Protein AF-A0A3A9A2B3-F1 (afdb_monomer_lite)

Structure (mmCIF, N/CA/C/O backbone):
data_AF-A0A3A9A2B3-F1
#
_entry.id   AF-A0A3A9A2B3-F1
#
loop_
_atom_site.group_PDB
_atom_site.id
_atom_site.type_symbol
_atom_site.label_atom_id
_atom_site.label_alt_id
_atom_site.label_comp_id
_atom_site.label_asym_id
_atom_site.label_entity_id
_atom_site.label_seq_id
_atom_site.pdbx_PDB_ins_code
_atom_site.Cartn_x
_atom_site.Cartn_y
_atom_site.Cartn_z
_atom_site.occupancy
_atom_site.B_iso_or_equiv
_atom_site.auth_seq_id
_atom_site.auth_comp_id
_atom_site.auth_asym_id
_atom_site.auth_atom_id
_atom_site.pdbx_PDB_model_num
ATOM 1 N N . MET A 1 1 ? -5.916 -9.742 -48.948 1.00 35.19 1 MET A N 1
ATOM 2 C CA . MET A 1 1 ? -6.135 -8.763 -47.862 1.00 35.19 1 MET A CA 1
ATOM 3 C C . MET A 1 1 ? -6.469 -9.550 -46.611 1.00 35.19 1 MET A C 1
ATOM 5 O O . MET A 1 1 ? -7.507 -10.191 -46.598 1.00 35.19 1 MET A O 1
ATOM 9 N N . SER A 1 2 ? -5.562 -9.599 -45.634 1.00 31.31 2 SER A N 1
ATOM 10 C CA . SER A 1 2 ? -5.767 -10.325 -44.376 1.00 31.31 2 SER A CA 1
ATOM 11 C C . SER A 1 2 ? -5.809 -9.305 -43.246 1.00 31.31 2 SER A C 1
ATOM 13 O O . SER A 1 2 ? -4.806 -8.653 -42.964 1.00 31.31 2 SER A O 1
ATOM 15 N N . THR A 1 3 ? -6.981 -9.127 -42.651 1.00 35.56 3 THR A N 1
ATOM 16 C CA . THR A 1 3 ? -7.193 -8.368 -41.419 1.00 35.56 3 THR A CA 1
ATOM 17 C C . THR A 1 3 ? -6.684 -9.202 -40.247 1.00 35.56 3 THR A C 1
ATOM 19 O O . THR A 1 3 ? -7.186 -10.290 -39.981 1.00 35.56 3 THR A O 1
ATOM 22 N N . VAL A 1 4 ? -5.647 -8.712 -39.569 1.00 37.78 4 VAL A N 1
ATOM 23 C CA . VAL A 1 4 ? -5.170 -9.270 -38.299 1.00 37.78 4 VAL A CA 1
ATOM 24 C C . VAL A 1 4 ? -5.945 -8.577 -37.182 1.00 37.78 4 VAL A C 1
ATOM 26 O O . VAL A 1 4 ? -5.751 -7.385 -36.949 1.00 37.78 4 VAL A O 1
ATOM 29 N N . ASN A 1 5 ? -6.819 -9.321 -36.503 1.00 33.56 5 ASN A N 1
ATOM 30 C CA . ASN A 1 5 ? -7.402 -8.902 -35.231 1.00 33.56 5 ASN A CA 1
ATOM 31 C C . ASN A 1 5 ? -6.293 -8.904 -34.167 1.00 33.56 5 ASN A C 1
ATOM 33 O O . ASN A 1 5 ? -5.680 -9.939 -33.904 1.00 33.56 5 ASN A O 1
ATOM 37 N N . LYS A 1 6 ? -6.012 -7.733 -33.588 1.00 37.72 6 LYS A N 1
ATOM 38 C CA . LYS A 1 6 ? -5.202 -7.574 -32.376 1.00 37.72 6 LYS A CA 1
ATOM 39 C C . LYS A 1 6 ? -6.149 -7.533 -31.183 1.00 37.72 6 LYS A C 1
ATOM 41 O O . LYS A 1 6 ? -6.659 -6.465 -30.875 1.00 37.72 6 LYS A O 1
ATOM 46 N N . ASP A 1 7 ? -6.286 -8.658 -30.497 1.00 36.53 7 ASP A N 1
ATOM 47 C CA . ASP A 1 7 ? -6.798 -8.700 -29.130 1.00 36.53 7 ASP A CA 1
ATOM 48 C C . ASP A 1 7 ? -5.710 -9.315 -28.244 1.00 36.53 7 ASP A C 1
ATOM 50 O O . ASP A 1 7 ? -5.605 -10.530 -28.097 1.00 36.53 7 ASP A O 1
ATOM 54 N N . SER A 1 8 ? -4.840 -8.468 -27.689 1.00 35.78 8 SER A N 1
ATOM 55 C CA . SER A 1 8 ? -4.045 -8.828 -26.514 1.00 35.78 8 SER A CA 1
ATOM 56 C C . SER A 1 8 ? -4.783 -8.279 -25.302 1.00 35.78 8 SER A C 1
ATOM 58 O O . SER A 1 8 ? -4.564 -7.138 -24.886 1.00 35.78 8 SER A O 1
ATOM 60 N N . ASP A 1 9 ? -5.714 -9.088 -24.812 1.00 39.38 9 ASP A N 1
ATOM 61 C CA . ASP A 1 9 ? -6.507 -8.851 -23.615 1.00 39.38 9 ASP A CA 1
ATOM 62 C C . ASP A 1 9 ? -5.575 -8.794 -22.393 1.00 39.38 9 ASP A C 1
ATOM 64 O O . ASP A 1 9 ? -5.222 -9.802 -21.781 1.00 39.38 9 ASP A O 1
ATOM 68 N N . GLY A 1 10 ? -5.109 -7.584 -22.078 1.00 37.94 10 GLY A N 1
ATOM 69 C CA . GLY A 1 10 ? -4.383 -7.239 -20.858 1.00 37.94 10 GLY A CA 1
ATOM 70 C C . GLY A 1 10 ? -5.320 -7.208 -19.655 1.00 37.94 10 GLY A C 1
ATOM 71 O O . GLY A 1 10 ? -5.371 -6.217 -18.926 1.00 37.94 10 GLY A O 1
ATOM 72 N N . ALA A 1 11 ? -6.096 -8.273 -19.464 1.00 32.41 11 ALA A N 1
ATOM 73 C CA . ALA A 1 11 ? -6.972 -8.422 -18.322 1.00 32.41 11 ALA A CA 1
ATOM 74 C C . ALA A 1 11 ? -6.119 -8.680 -17.071 1.00 32.41 11 ALA A C 1
ATOM 76 O O . ALA A 1 11 ? -5.844 -9.824 -16.705 1.00 32.41 11 ALA A O 1
ATOM 77 N N . LEU A 1 12 ? -5.705 -7.600 -16.394 1.00 39.66 12 LEU A N 1
ATOM 78 C CA . LEU A 1 12 ? -5.288 -7.676 -14.996 1.00 39.66 12 LEU A CA 1
ATOM 79 C C . LEU A 1 12 ? -6.432 -8.334 -14.216 1.00 39.66 12 LEU A C 1
ATOM 81 O O . LEU A 1 12 ? -7.514 -7.759 -14.055 1.00 39.66 12 LEU A O 1
ATOM 85 N N . LYS A 1 13 ? -6.205 -9.565 -13.753 1.00 35.94 13 LYS A N 1
ATOM 86 C CA . LYS A 1 13 ? -7.133 -10.232 -12.845 1.00 35.94 13 LYS A CA 1
ATOM 87 C C . LYS A 1 13 ? -7.146 -9.476 -11.516 1.00 35.94 13 LYS A C 1
ATOM 89 O O . LYS A 1 13 ? -6.113 -9.077 -10.989 1.00 35.94 13 LYS A O 1
ATOM 94 N N . ARG A 1 14 ? -8.373 -9.224 -11.064 1.00 36.03 14 ARG A N 1
ATOM 95 C CA . ARG A 1 14 ? -8.770 -8.351 -9.953 1.00 36.03 14 ARG A CA 1
ATOM 96 C C . ARG A 1 14 ? -8.230 -8.857 -8.602 1.00 36.03 14 ARG A C 1
ATOM 98 O O . ARG A 1 14 ? -8.008 -10.061 -8.479 1.00 36.03 14 ARG A O 1
ATOM 105 N N . PRO A 1 15 ? -8.102 -7.983 -7.585 1.00 37.72 15 PRO A N 1
ATOM 106 C CA . PRO A 1 15 ? -7.754 -8.390 -6.225 1.00 37.72 15 PRO A CA 1
ATOM 107 C C . PRO A 1 15 ? -8.817 -9.352 -5.683 1.00 37.72 15 PRO A C 1
ATOM 109 O O . PRO A 1 15 ? -10.015 -9.112 -5.865 1.00 37.72 15 PRO A O 1
ATOM 112 N N . VAL A 1 16 ? -8.399 -10.436 -5.029 1.00 33.19 16 VAL A N 1
ATOM 113 C CA . VAL A 1 16 ? -9.319 -11.404 -4.421 1.00 33.19 16 VAL A CA 1
ATOM 114 C C . VAL A 1 16 ? -9.561 -11.026 -2.956 1.00 33.19 16 VAL A C 1
ATOM 116 O O . VAL A 1 16 ? -8.652 -11.049 -2.141 1.00 33.19 16 VAL A O 1
ATOM 119 N N . VAL A 1 17 ? -10.811 -10.622 -2.704 1.00 34.72 17 VAL A N 1
ATOM 120 C CA . VAL A 1 17 ? -11.637 -10.621 -1.476 1.00 34.72 17 VAL A CA 1
ATOM 121 C C . VAL A 1 17 ? -10.919 -10.708 -0.116 1.00 34.72 17 VAL A C 1
ATOM 123 O O . VAL A 1 17 ? -10.443 -11.770 0.266 1.00 34.72 17 VAL A O 1
ATOM 126 N N . GLY A 1 18 ? -11.014 -9.630 0.682 1.00 32.00 18 GLY A N 1
ATOM 127 C CA . GLY A 1 18 ? -10.802 -9.700 2.137 1.00 32.00 18 GLY A CA 1
ATOM 128 C C . GLY A 1 18 ? -10.584 -8.378 2.883 1.00 32.00 18 GLY A C 1
ATOM 129 O O . GLY A 1 18 ? -10.999 -8.276 4.033 1.00 32.00 18 GLY A O 1
ATOM 130 N N . SER A 1 19 ? -10.009 -7.352 2.247 1.00 37.28 19 SER A N 1
ATOM 131 C CA . SER A 1 19 ? -9.620 -6.108 2.941 1.00 37.28 19 SER A CA 1
ATOM 132 C C . SER A 1 19 ? -10.208 -4.855 2.276 1.00 37.28 19 SER A C 1
ATOM 134 O O . SER A 1 19 ? -10.341 -4.830 1.050 1.00 37.28 19 SER A O 1
ATOM 136 N N . PRO A 1 20 ? -10.554 -3.796 3.041 1.00 34.50 20 PRO A N 1
ATOM 137 C CA . PRO A 1 20 ? -11.254 -2.594 2.563 1.00 34.50 20 PRO A CA 1
ATOM 138 C C . PRO A 1 20 ? -10.356 -1.641 1.745 1.00 34.50 20 PRO A C 1
ATOM 140 O O . PRO A 1 20 ? -10.461 -0.420 1.840 1.00 34.50 20 PRO A O 1
ATOM 143 N N . LEU A 1 21 ? -9.448 -2.179 0.930 1.00 41.72 21 LEU A N 1
ATOM 144 C CA . LEU A 1 21 ? -8.557 -1.395 0.084 1.00 41.72 21 LEU A CA 1
ATOM 145 C C . LEU A 1 21 ? -9.213 -1.156 -1.279 1.00 41.72 21 LEU A C 1
ATOM 147 O O . LEU A 1 21 ? -9.333 -2.055 -2.112 1.00 41.72 21 LEU A O 1
ATOM 151 N N . THR A 1 22 ? -9.597 0.095 -1.535 1.00 45.47 22 THR A N 1
ATOM 152 C CA . THR A 1 22 ? -9.983 0.546 -2.879 1.00 45.47 22 THR A CA 1
ATOM 153 C C . THR A 1 22 ? -8.709 0.732 -3.709 1.00 45.47 22 THR A C 1
ATOM 155 O O . THR A 1 22 ? -8.138 1.820 -3.774 1.00 45.47 22 THR A O 1
ATOM 158 N N . SER A 1 23 ? -8.209 -0.356 -4.301 1.00 46.25 23 SER A N 1
ATOM 159 C CA . SER A 1 23 ? -7.036 -0.330 -5.185 1.00 46.25 23 SER A CA 1
ATOM 160 C C . SER A 1 23 ? -7.281 0.627 -6.355 1.00 46.25 23 SER A C 1
ATOM 162 O O . SER A 1 23 ? -8.178 0.404 -7.169 1.00 46.25 23 SER A O 1
ATOM 164 N N . THR A 1 24 ? -6.501 1.710 -6.443 1.00 45.06 24 THR A N 1
ATOM 165 C CA . THR A 1 24 ? -6.603 2.664 -7.553 1.00 45.06 24 THR A CA 1
ATOM 166 C C . THR A 1 24 ? -5.302 2.640 -8.359 1.00 45.06 24 THR A C 1
ATOM 168 O O . THR A 1 24 ? -4.325 3.297 -8.022 1.00 45.06 24 THR A O 1
ATOM 171 N N . LYS A 1 25 ? -5.326 1.862 -9.449 1.00 40.25 25 LYS A N 1
ATOM 172 C CA . LYS A 1 25 ? -4.338 1.791 -10.543 1.00 40.25 25 LYS A CA 1
ATOM 173 C C . LYS A 1 25 ? -2.935 1.282 -10.160 1.00 40.25 25 LYS A C 1
ATOM 175 O O . LYS A 1 25 ? -2.047 2.049 -9.800 1.00 40.25 25 LYS A O 1
ATOM 180 N N . VAL A 1 26 ? -2.709 -0.013 -10.383 1.00 50.66 26 VAL A N 1
ATOM 181 C CA . VAL A 1 26 ? -1.363 -0.602 -10.469 1.00 50.66 26 VAL A CA 1
ATOM 182 C C . VAL A 1 26 ? -0.843 -0.428 -11.899 1.00 50.66 26 VAL A C 1
ATOM 184 O O . VAL A 1 26 ? -1.504 -0.843 -12.850 1.00 50.66 26 VAL A O 1
ATOM 187 N N . VAL A 1 27 ? 0.326 0.194 -12.070 1.00 55.69 27 VAL A N 1
ATOM 188 C CA . VAL A 1 27 ? 1.035 0.255 -13.365 1.00 55.69 27 VAL A CA 1
ATOM 189 C C . VAL A 1 27 ? 2.415 -0.341 -13.172 1.00 55.69 27 VAL A C 1
ATOM 191 O O . VAL A 1 27 ? 3.309 0.375 -12.735 1.00 55.69 27 VAL A O 1
ATOM 194 N N . ASN A 1 28 ? 2.546 -1.640 -13.451 1.00 66.81 28 ASN A N 1
ATOM 195 C CA . ASN A 1 28 ? 3.747 -2.490 -13.472 1.00 66.81 28 ASN A CA 1
ATOM 196 C C . ASN A 1 28 ? 4.810 -2.345 -12.366 1.00 66.81 28 ASN A C 1
ATOM 198 O O . ASN A 1 28 ? 5.703 -3.153 -12.366 1.00 66.81 28 ASN A O 1
ATOM 202 N N . ALA A 1 29 ? 4.788 -1.386 -11.447 1.00 82.81 29 ALA A N 1
ATOM 203 C CA . ALA A 1 29 ? 5.793 -1.172 -10.395 1.00 82.81 29 ALA A CA 1
ATOM 204 C C . ALA A 1 29 ? 5.365 -0.072 -9.406 1.00 82.81 29 ALA A C 1
ATOM 206 O O . ALA A 1 29 ? 6.163 0.397 -8.600 1.00 82.81 29 ALA A O 1
ATOM 207 N N . ARG A 1 30 ? 4.141 0.447 -9.544 1.00 89.38 30 ARG A N 1
ATOM 208 C CA . ARG A 1 30 ? 3.639 1.616 -8.821 1.00 89.38 30 ARG A CA 1
ATOM 209 C C . ARG A 1 30 ? 2.218 1.354 -8.373 1.00 89.38 30 ARG A C 1
ATOM 211 O O . ARG A 1 30 ? 1.439 0.806 -9.157 1.00 89.38 30 ARG A O 1
ATOM 218 N N . ALA A 1 31 ? 1.886 1.783 -7.164 1.00 90.12 31 ALA A N 1
ATOM 219 C CA . ALA A 1 31 ? 0.531 1.713 -6.634 1.00 90.12 31 ALA A CA 1
ATOM 220 C C . ALA A 1 31 ? 0.225 2.950 -5.787 1.00 90.12 31 ALA A C 1
ATOM 222 O O . ALA A 1 31 ? 1.091 3.453 -5.076 1.00 90.12 31 ALA A O 1
ATOM 223 N N . VAL A 1 32 ? -1.017 3.426 -5.856 1.00 92.12 32 VAL A N 1
ATOM 224 C CA . VAL A 1 32 ? -1.550 4.431 -4.931 1.00 92.12 32 VAL A CA 1
ATOM 225 C C . VAL A 1 32 ? -2.529 3.730 -4.003 1.00 92.12 32 VAL A C 1
ATOM 227 O O . VAL A 1 32 ? -3.454 3.055 -4.461 1.00 92.12 32 VAL A O 1
ATOM 230 N N . LEU A 1 33 ? -2.324 3.895 -2.702 1.00 92.56 33 LEU A N 1
ATOM 231 C CA . LEU A 1 33 ? -3.128 3.283 -1.656 1.00 92.56 33 LEU A CA 1
ATOM 232 C C . LEU A 1 33 ? -3.840 4.378 -0.873 1.00 92.56 33 LEU A C 1
ATOM 234 O O . LEU A 1 33 ? -3.232 5.364 -0.462 1.00 92.56 33 LEU A O 1
ATOM 238 N N . LYS A 1 34 ? -5.147 4.200 -0.691 1.00 94.19 34 LYS A N 1
ATOM 239 C CA . LYS A 1 34 ? -5.981 5.068 0.135 1.00 94.19 34 LYS A CA 1
ATOM 240 C C . LYS A 1 34 ? -6.437 4.291 1.353 1.00 94.19 34 LYS A C 1
ATOM 242 O O . LYS A 1 34 ? -6.801 3.121 1.237 1.00 94.19 34 LYS A O 1
ATOM 247 N N . PHE A 1 35 ? -6.441 4.969 2.489 1.00 92.06 35 PHE A N 1
ATOM 248 C CA . PHE A 1 35 ? -6.752 4.381 3.777 1.00 92.06 35 PHE A CA 1
ATOM 249 C C . PHE A 1 35 ? -7.977 5.076 4.347 1.00 92.06 35 PHE A C 1
ATOM 251 O O . PHE A 1 35 ? -7.978 6.290 4.527 1.00 92.06 35 PHE A O 1
ATOM 258 N N . ALA A 1 36 ? -9.033 4.305 4.587 1.00 91.50 36 ALA A N 1
ATOM 259 C CA . ALA A 1 36 ? -10.193 4.806 5.304 1.00 91.50 36 ALA A CA 1
ATOM 260 C C . ALA A 1 36 ? -9.804 4.957 6.790 1.00 91.50 36 ALA A C 1
ATOM 262 O O . ALA A 1 36 ? -9.212 4.015 7.322 1.00 91.50 36 ALA A O 1
ATOM 263 N N . PRO A 1 37 ? -10.080 6.088 7.466 1.00 89.81 37 PRO A N 1
ATOM 264 C CA . PRO A 1 37 ? -9.647 6.318 8.851 1.00 89.81 37 PRO A CA 1
ATOM 265 C C . PRO A 1 37 ? -10.045 5.197 9.826 1.00 89.81 37 PRO A C 1
ATOM 267 O O . PRO A 1 37 ? -9.341 4.917 10.796 1.00 89.81 37 PRO A O 1
ATOM 270 N N . GLU A 1 38 ? -11.152 4.512 9.542 1.00 91.94 38 GLU A N 1
ATOM 271 C CA . GLU A 1 38 ? -11.726 3.441 10.352 1.00 91.94 38 GLU A CA 1
ATOM 272 C C . GLU A 1 38 ? -10.816 2.210 10.452 1.00 91.94 38 GLU A C 1
ATOM 274 O O . GLU A 1 38 ? -10.925 1.457 11.416 1.00 91.94 38 GLU A O 1
ATOM 279 N N . ILE A 1 39 ? -9.890 1.995 9.508 1.00 90.75 39 ILE A N 1
ATOM 280 C CA . ILE A 1 39 ? -8.949 0.862 9.584 1.00 90.75 39 ILE A CA 1
ATOM 281 C C . ILE A 1 39 ? -7.967 0.998 10.754 1.00 90.75 39 ILE A 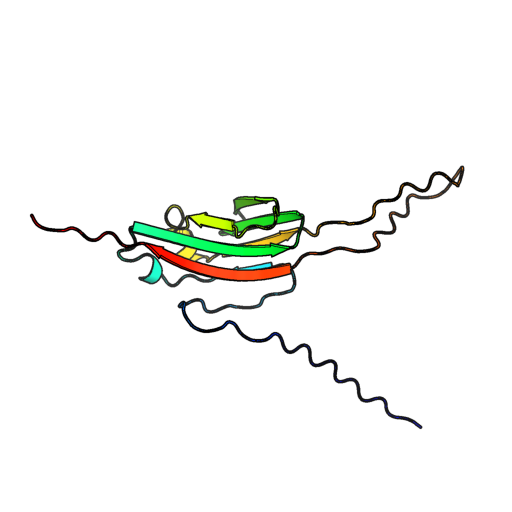C 1
ATOM 283 O O . ILE A 1 39 ? -7.426 -0.002 11.222 1.00 90.75 39 ILE A O 1
ATOM 287 N N . PHE A 1 40 ? -7.719 2.233 11.200 1.00 93.00 40 PHE A N 1
ATOM 288 C CA . PHE A 1 40 ? -6.833 2.541 12.319 1.00 93.00 40 PHE A CA 1
ATOM 289 C C . PHE A 1 40 ? -7.593 2.634 13.646 1.00 93.00 40 PHE A C 1
ATOM 291 O O . PHE A 1 40 ? -6.966 2.693 14.705 1.00 93.00 40 PHE A O 1
ATOM 298 N N . ALA A 1 41 ? -8.929 2.658 13.607 1.00 89.94 41 ALA A N 1
ATOM 299 C CA . ALA A 1 41 ? -9.754 2.698 14.805 1.00 89.94 41 ALA A CA 1
ATOM 300 C C . ALA A 1 41 ? -9.620 1.377 15.576 1.00 89.94 41 ALA A C 1
ATOM 302 O O . ALA A 1 41 ? -9.740 0.291 15.007 1.00 89.94 41 ALA A O 1
ATOM 303 N N . ASP A 1 42 ? -9.332 1.475 16.874 1.00 87.31 42 ASP A N 1
ATOM 304 C CA . ASP A 1 42 ? -9.159 0.341 17.794 1.00 87.31 42 ASP A CA 1
ATOM 305 C C . ASP A 1 42 ? -8.100 -0.699 17.367 1.00 87.31 42 ASP A C 1
ATOM 307 O O . ASP A 1 42 ? -8.036 -1.813 17.900 1.00 87.31 42 ASP A O 1
ATOM 311 N N . ALA A 1 43 ? -7.237 -0.346 16.411 1.00 92.06 43 ALA A N 1
ATOM 312 C CA . ALA A 1 43 ? -6.106 -1.158 16.004 1.00 92.06 43 ALA A CA 1
ATOM 313 C C . ALA A 1 43 ? -4.936 -0.919 16.964 1.00 92.06 43 ALA A C 1
ATOM 315 O O . ALA A 1 43 ? -4.507 0.212 17.191 1.00 92.06 43 ALA A O 1
ATOM 316 N N . LYS A 1 44 ? -4.373 -2.003 17.504 1.00 94.00 44 LYS A N 1
ATOM 317 C CA . LYS A 1 44 ? -3.077 -1.947 18.189 1.00 94.00 44 LYS A CA 1
ATOM 318 C C . LYS A 1 44 ? -1.967 -1.679 17.171 1.00 94.00 44 LYS A C 1
ATOM 320 O O . LYS A 1 44 ? -1.024 -0.957 17.476 1.00 94.00 44 LYS A O 1
ATOM 325 N N . GLN A 1 45 ? -2.075 -2.297 15.997 1.00 94.94 45 GLN A N 1
ATOM 326 C CA . GLN A 1 45 ? -1.120 -2.170 14.904 1.00 94.94 45 GLN A CA 1
ATOM 327 C C . GLN A 1 45 ? -1.819 -2.436 13.569 1.00 94.94 45 GLN A C 1
ATOM 329 O O . GLN A 1 45 ? -2.767 -3.223 13.510 1.00 94.94 45 GLN A O 1
ATOM 334 N N . VAL A 1 46 ? -1.338 -1.796 12.505 1.00 95.69 46 VAL A N 1
ATOM 335 C CA . VAL A 1 46 ? -1.799 -2.024 11.132 1.00 95.69 46 VAL A CA 1
ATOM 336 C C . VAL A 1 46 ? -0.569 -2.270 10.268 1.00 95.69 46 VAL A C 1
ATOM 338 O O . VAL A 1 46 ? 0.249 -1.371 10.094 1.00 95.69 46 VAL A O 1
ATOM 341 N N . LEU A 1 47 ? -0.438 -3.487 9.745 1.00 95.88 47 LEU A N 1
ATOM 342 C CA . LEU A 1 47 ? 0.688 -3.913 8.922 1.00 95.88 47 LEU A CA 1
ATOM 343 C C . LEU A 1 47 ? 0.269 -3.967 7.456 1.00 95.88 47 LEU A C 1
ATOM 345 O O . LEU A 1 47 ? -0.699 -4.638 7.097 1.00 95.88 47 LEU A O 1
ATOM 349 N N . LEU A 1 48 ? 1.017 -3.285 6.597 1.00 95.38 48 LEU A N 1
ATOM 350 C CA . LEU A 1 48 ? 0.921 -3.456 5.155 1.00 95.38 48 LEU A CA 1
ATOM 351 C C . LEU A 1 48 ? 1.896 -4.539 4.708 1.00 95.38 48 LEU A C 1
ATOM 353 O O . LEU A 1 48 ? 3.091 -4.405 4.956 1.00 95.38 48 LEU A O 1
ATOM 357 N N . LYS A 1 49 ? 1.406 -5.551 3.999 1.00 94.44 49 LYS A N 1
ATOM 358 C CA . LYS A 1 49 ? 2.225 -6.585 3.365 1.00 94.44 49 LYS A CA 1
ATOM 359 C C . LYS A 1 49 ? 2.302 -6.326 1.872 1.00 94.44 49 LYS A C 1
ATOM 361 O O . LYS A 1 49 ? 1.271 -6.157 1.226 1.00 94.44 49 LYS A O 1
ATOM 366 N N . VAL A 1 50 ? 3.510 -6.265 1.330 1.00 92.38 50 VAL A N 1
ATOM 367 C CA . VAL A 1 50 ? 3.741 -6.031 -0.097 1.00 92.38 50 VAL A CA 1
ATOM 368 C C . VAL A 1 50 ? 4.664 -7.107 -0.640 1.00 92.38 50 VAL A C 1
ATOM 370 O O . VAL A 1 50 ? 5.826 -7.189 -0.229 1.00 92.38 50 VAL A O 1
ATOM 373 N N . ASP A 1 51 ? 4.159 -7.874 -1.602 1.00 91.56 51 ASP A N 1
ATOM 374 C CA . ASP A 1 51 ? 4.980 -8.745 -2.437 1.00 91.56 51 ASP A CA 1
ATOM 375 C C . ASP A 1 51 ? 5.317 -8.020 -3.730 1.00 91.56 51 ASP A C 1
ATOM 377 O O . ASP A 1 51 ? 4.444 -7.480 -4.417 1.00 91.56 51 ASP A O 1
ATOM 381 N N . TYR A 1 52 ? 6.599 -7.992 -4.072 1.00 90.62 52 TYR A N 1
ATOM 382 C CA . TYR A 1 52 ? 7.066 -7.371 -5.298 1.00 90.62 52 TYR A CA 1
ATO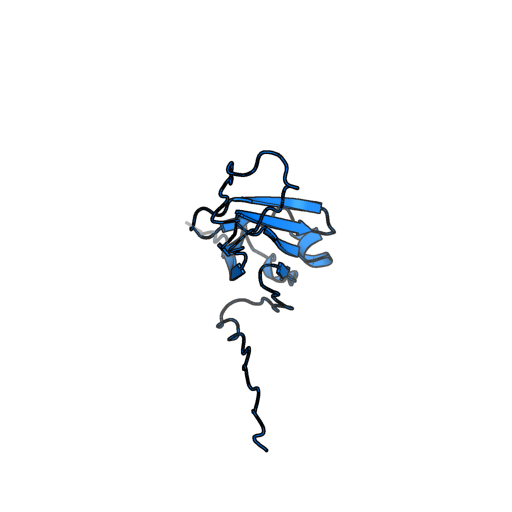M 383 C C . TYR A 1 52 ? 8.349 -8.028 -5.802 1.00 90.62 52 TYR A C 1
ATOM 385 O O . TYR A 1 52 ? 9.126 -8.597 -5.035 1.00 90.62 52 TYR A O 1
ATOM 393 N N . GLU A 1 53 ? 8.593 -7.881 -7.100 1.00 89.31 53 GLU A N 1
ATOM 394 C CA . GLU A 1 53 ? 9.858 -8.204 -7.745 1.00 89.31 53 GLU A CA 1
ATOM 395 C C . GLU A 1 53 ? 10.491 -6.917 -8.275 1.00 89.31 53 GLU A C 1
ATOM 397 O O . GLU A 1 53 ? 9.837 -6.119 -8.945 1.00 89.31 53 GLU A O 1
ATOM 402 N N . GLY A 1 54 ? 11.767 -6.699 -7.970 1.00 88.88 54 GLY A N 1
ATOM 403 C CA . GLY A 1 54 ? 12.505 -5.503 -8.359 1.00 88.88 54 GLY A CA 1
ATOM 404 C C . GLY A 1 54 ? 13.828 -5.407 -7.617 1.00 88.88 54 GLY A C 1
ATOM 405 O O . GLY A 1 54 ? 14.377 -6.422 -7.190 1.00 88.88 54 GLY A O 1
ATOM 406 N N . ASP A 1 55 ? 14.350 -4.194 -7.496 1.00 89.25 55 ASP A N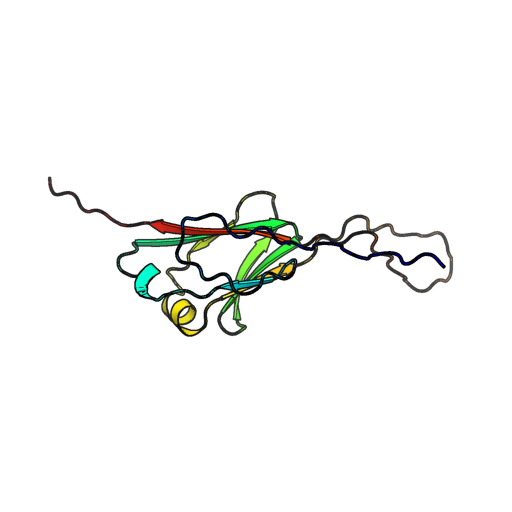 1
ATOM 407 C CA . ASP A 1 55 ? 15.565 -3.898 -6.737 1.00 89.25 55 ASP A CA 1
ATOM 408 C C . ASP A 1 55 ? 15.209 -3.361 -5.344 1.00 89.25 55 ASP A C 1
ATOM 410 O O . ASP A 1 55 ? 15.446 -4.037 -4.343 1.00 89.25 55 ASP A O 1
ATOM 414 N N . VAL A 1 56 ? 14.528 -2.214 -5.276 1.00 91.12 56 VAL A N 1
ATOM 415 C CA . VAL A 1 56 ? 14.104 -1.569 -4.024 1.00 91.12 56 VAL A CA 1
ATOM 416 C C . VAL A 1 56 ? 12.629 -1.184 -4.095 1.00 91.12 56 VAL A C 1
ATOM 418 O O . VAL A 1 56 ? 12.187 -0.563 -5.061 1.00 91.12 56 VAL A O 1
ATOM 421 N N . GLY A 1 57 ? 11.865 -1.542 -3.067 1.00 92.81 57 GLY A N 1
ATOM 422 C CA . GLY A 1 57 ? 10.512 -1.051 -2.826 1.00 92.81 57 GLY A CA 1
ATOM 423 C C . GLY A 1 57 ? 10.534 0.175 -1.918 1.00 92.81 57 GLY A C 1
ATOM 424 O O . GLY A 1 57 ? 11.116 0.136 -0.839 1.00 92.81 57 GLY A O 1
ATOM 425 N N . TYR A 1 58 ? 9.872 1.241 -2.346 1.00 94.69 58 TYR A N 1
ATOM 426 C CA . TYR A 1 58 ? 9.786 2.531 -1.672 1.00 94.69 58 TYR A CA 1
ATOM 427 C C . TYR A 1 58 ? 8.335 2.857 -1.320 1.00 94.69 58 TYR A C 1
ATOM 429 O O . TYR A 1 58 ? 7.435 2.625 -2.135 1.00 94.69 58 TYR A O 1
ATOM 437 N N . ALA A 1 59 ? 8.122 3.459 -0.152 1.00 95.44 59 ALA A N 1
ATOM 438 C CA . ALA A 1 59 ? 6.839 3.989 0.285 1.00 95.44 59 ALA A CA 1
ATOM 439 C C . ALA A 1 59 ? 6.946 5.482 0.615 1.00 95.44 59 ALA A C 1
ATOM 441 O O . ALA A 1 59 ? 7.847 5.924 1.337 1.00 95.44 59 ALA A O 1
ATOM 442 N N . PHE A 1 60 ? 5.995 6.248 0.086 1.00 95.50 60 PHE A N 1
ATOM 443 C CA . PHE A 1 60 ? 5.943 7.698 0.210 1.00 95.50 60 PHE A CA 1
ATOM 444 C C . PHE A 1 60 ? 4.593 8.165 0.738 1.00 95.50 60 PHE A C 1
ATOM 446 O O . PHE A 1 60 ? 3.554 7.612 0.369 1.00 95.50 60 PHE A O 1
ATOM 453 N N . ILE A 1 61 ? 4.610 9.244 1.514 1.00 95.25 61 ILE A N 1
ATOM 454 C CA . ILE A 1 61 ? 3.428 10.010 1.914 1.00 95.25 61 ILE A CA 1
ATOM 455 C C . ILE A 1 61 ? 3.715 11.464 1.564 1.00 95.25 61 ILE A C 1
ATOM 457 O O . ILE A 1 61 ? 4.768 11.975 1.924 1.00 95.25 61 ILE A O 1
ATOM 461 N N . GLU A 1 62 ? 2.823 12.114 0.814 1.00 94.12 62 GLU A N 1
ATOM 462 C CA . GLU A 1 62 ? 3.003 13.522 0.408 1.00 94.12 62 GLU A CA 1
ATOM 463 C C . GLU A 1 62 ? 4.338 13.803 -0.332 1.00 94.12 62 GLU A C 1
ATOM 465 O O . GLU A 1 62 ? 4.870 14.906 -0.322 1.00 94.12 62 GLU A O 1
ATOM 470 N N . GLY A 1 63 ? 4.911 12.791 -0.994 1.00 89.50 63 GLY A N 1
ATOM 471 C CA . GLY A 1 63 ? 6.210 12.899 -1.672 1.00 89.50 63 GLY A CA 1
ATOM 472 C C . GLY A 1 63 ? 7.432 12.706 -0.765 1.00 89.50 63 GLY A C 1
ATOM 473 O O . GLY A 1 63 ? 8.543 12.598 -1.281 1.00 89.50 63 GLY A O 1
ATOM 474 N N . GLU A 1 64 ? 7.246 12.575 0.548 1.00 93.38 64 GLU A N 1
ATOM 475 C CA . GLU A 1 64 ? 8.300 12.218 1.498 1.00 93.38 64 GLU A CA 1
ATOM 476 C C . GLU A 1 64 ? 8.405 10.696 1.633 1.00 93.38 64 GLU A C 1
ATOM 478 O O . GLU A 1 64 ? 7.411 10.002 1.859 1.00 93.38 64 GLU A O 1
ATOM 483 N N . MET A 1 65 ? 9.618 10.163 1.492 1.00 94.06 65 MET A N 1
ATOM 484 C CA . MET A 1 65 ? 9.885 8.741 1.700 1.00 94.06 65 MET A CA 1
ATOM 485 C C . MET A 1 65 ? 9.927 8.443 3.195 1.00 94.06 65 MET A C 1
ATOM 487 O O . MET A 1 65 ? 10.692 9.073 3.923 1.00 94.06 65 MET A O 1
ATOM 491 N N . PHE A 1 66 ? 9.151 7.459 3.639 1.00 93.38 66 PHE A N 1
ATOM 492 C CA . PHE A 1 66 ? 9.154 7.027 5.041 1.00 93.38 66 PHE A CA 1
ATOM 493 C C . PHE A 1 66 ? 9.574 5.564 5.217 1.00 93.38 66 PHE A C 1
ATOM 495 O O . PHE A 1 66 ? 9.862 5.145 6.335 1.00 93.38 66 PHE A O 1
ATOM 502 N N . HIS A 1 67 ? 9.627 4.790 4.128 1.00 93.69 67 HIS A N 1
ATOM 503 C CA . HIS A 1 67 ? 10.088 3.407 4.156 1.00 93.69 67 HIS A CA 1
ATOM 504 C C . HIS A 1 67 ? 10.731 3.009 2.824 1.00 93.69 67 HIS A C 1
ATOM 506 O O . HIS A 1 67 ? 10.198 3.308 1.753 1.00 93.69 67 HIS A O 1
ATOM 512 N N . ASP A 1 68 ? 11.835 2.272 2.889 1.00 91.69 68 ASP A N 1
ATOM 513 C CA . ASP A 1 68 ? 12.470 1.599 1.763 1.00 91.69 68 ASP A CA 1
ATOM 514 C C . ASP A 1 68 ? 12.915 0.183 2.157 1.00 91.69 68 ASP A C 1
ATOM 516 O O . ASP A 1 68 ? 13.122 -0.139 3.326 1.00 91.69 68 ASP A O 1
ATOM 520 N N . ASN A 1 69 ? 12.970 -0.728 1.188 1.00 90.56 69 ASN A N 1
ATOM 521 C CA . ASN A 1 69 ? 13.461 -2.080 1.427 1.00 90.56 69 ASN A CA 1
ATOM 522 C C . ASN A 1 69 ? 13.975 -2.704 0.134 1.00 90.56 69 ASN A C 1
ATOM 524 O O . ASN A 1 69 ? 13.361 -2.530 -0.912 1.00 90.56 69 ASN A O 1
ATOM 528 N N . PHE A 1 70 ? 15.053 -3.480 0.202 1.00 89.12 70 PHE A N 1
ATOM 529 C CA . PHE A 1 70 ? 15.537 -4.254 -0.943 1.00 89.12 70 PHE A CA 1
ATOM 530 C C . PHE A 1 70 ? 14.619 -5.450 -1.226 1.00 89.12 70 PHE A C 1
ATOM 532 O O . PHE A 1 70 ? 14.007 -5.998 -0.312 1.00 89.12 70 PHE A O 1
ATOM 539 N N . CYS A 1 71 ? 14.542 -5.927 -2.463 1.00 86.38 71 CYS A N 1
ATOM 540 C CA . CYS A 1 71 ? 13.827 -7.160 -2.787 1.00 86.38 71 CYS A CA 1
ATOM 541 C C . CYS A 1 71 ? 14.673 -8.388 -2.400 1.00 86.38 71 CYS A C 1
ATOM 543 O O . CYS A 1 71 ? 15.678 -8.672 -3.048 1.00 86.38 71 CYS A O 1
ATOM 545 N N . ASN A 1 72 ? 14.267 -9.154 -1.378 1.00 85.12 72 ASN A N 1
ATOM 546 C CA . ASN A 1 72 ? 14.952 -10.399 -0.978 1.00 85.12 72 ASN A CA 1
ATOM 547 C C . ASN A 1 72 ? 14.126 -11.677 -1.227 1.00 85.12 72 ASN A C 1
ATOM 549 O O . ASN A 1 72 ? 14.515 -12.746 -0.765 1.00 85.12 72 ASN A O 1
ATOM 553 N N . GLY A 1 73 ? 12.993 -11.567 -1.928 1.00 77.25 73 GLY A N 1
ATOM 554 C CA . GLY A 1 73 ? 12.100 -12.694 -2.214 1.00 77.25 73 GLY A CA 1
ATOM 555 C C . GLY A 1 73 ? 11.119 -13.062 -1.094 1.00 77.25 73 GLY A C 1
ATOM 556 O O . GLY A 1 73 ? 10.417 -14.057 -1.238 1.00 77.25 73 GLY A O 1
ATOM 557 N N . ALA A 1 74 ? 11.051 -12.293 -0.003 1.00 81.44 74 ALA A N 1
ATOM 558 C CA . ALA A 1 74 ? 10.025 -12.429 1.031 1.00 81.44 74 ALA A CA 1
ATOM 559 C C . ALA A 1 74 ? 9.057 -11.235 1.020 1.00 81.44 74 ALA A C 1
ATOM 561 O O . ALA A 1 74 ? 9.448 -10.127 0.639 1.00 81.44 74 ALA A O 1
ATOM 562 N N . ALA A 1 75 ? 7.830 -11.458 1.505 1.00 80.06 75 ALA A N 1
ATOM 563 C CA . ALA A 1 75 ? 6.843 -10.407 1.734 1.00 80.06 75 ALA A CA 1
ATOM 564 C C . ALA A 1 75 ? 7.411 -9.319 2.649 1.00 80.06 75 ALA A C 1
ATOM 566 O O . ALA A 1 75 ? 8.088 -9.609 3.643 1.00 80.06 75 ALA A O 1
ATOM 567 N N . ARG A 1 76 ? 7.166 -8.054 2.304 1.00 86.88 76 ARG A N 1
ATOM 568 C CA . ARG A 1 76 ? 7.643 -6.911 3.090 1.00 86.88 76 ARG A CA 1
ATOM 569 C C . ARG A 1 76 ? 6.520 -6.345 3.935 1.00 86.88 76 ARG A C 1
ATOM 571 O O . ARG A 1 76 ? 5.468 -6.026 3.397 1.00 86.88 76 ARG A O 1
ATOM 578 N N . GLU A 1 77 ? 6.773 -6.195 5.231 1.00 92.75 77 GLU A N 1
ATOM 579 C CA . GLU A 1 77 ? 5.818 -5.646 6.193 1.00 92.75 77 GLU A CA 1
ATOM 580 C C . GLU A 1 77 ? 6.186 -4.202 6.552 1.00 92.75 77 GLU A C 1
ATOM 582 O O . GLU A 1 77 ? 7.348 -3.914 6.836 1.00 92.75 77 GLU A O 1
ATOM 587 N N . ILE A 1 78 ? 5.204 -3.301 6.541 1.00 94.69 78 ILE A N 1
ATOM 588 C CA . ILE A 1 78 ? 5.353 -1.893 6.929 1.00 94.69 78 ILE A CA 1
ATOM 589 C C . ILE A 1 78 ? 4.325 -1.588 8.019 1.00 94.69 78 ILE A C 1
ATOM 591 O O . ILE A 1 78 ? 3.126 -1.749 7.787 1.00 94.69 78 ILE A O 1
ATOM 595 N N . ASP A 1 79 ? 4.771 -1.126 9.189 1.00 95.56 79 ASP A N 1
ATOM 596 C CA . ASP A 1 79 ? 3.860 -0.628 10.224 1.00 95.56 79 ASP A CA 1
ATOM 597 C C . ASP A 1 79 ? 3.341 0.762 9.848 1.00 95.56 79 ASP A C 1
ATOM 599 O O . ASP A 1 79 ? 4.098 1.725 9.717 1.00 95.56 79 ASP A O 1
ATOM 603 N N . LEU A 1 80 ? 2.028 0.855 9.660 1.00 96.50 80 LEU A N 1
ATOM 604 C CA . LEU A 1 80 ? 1.345 2.077 9.256 1.00 96.50 80 LEU A CA 1
ATOM 605 C C . LEU A 1 80 ? 0.902 2.930 10.449 1.00 96.50 80 LEU A C 1
ATOM 607 O O . LEU A 1 80 ? 0.580 4.107 10.272 1.00 96.50 80 LEU A O 1
ATOM 611 N N . MET A 1 81 ? 0.880 2.371 11.663 1.00 95.75 81 MET A N 1
ATOM 612 C CA . MET A 1 81 ? 0.344 3.057 12.838 1.00 95.75 81 MET A CA 1
ATOM 613 C C . MET A 1 81 ? 1.061 4.383 13.165 1.00 95.75 81 MET A C 1
ATOM 615 O O . MET A 1 81 ? 0.363 5.355 13.474 1.00 95.75 81 MET A O 1
ATOM 619 N N . PRO A 1 82 ? 2.403 4.501 13.033 1.00 96.00 82 PRO A N 1
ATOM 620 C CA . PRO A 1 82 ? 3.109 5.770 13.247 1.00 96.00 82 PRO A CA 1
ATOM 621 C C . PRO A 1 82 ? 2.701 6.894 12.284 1.00 96.00 82 PRO A C 1
ATOM 623 O O . PRO A 1 82 ? 2.900 8.066 12.591 1.00 96.00 82 PRO A O 1
ATOM 626 N N . HIS A 1 83 ? 2.121 6.554 11.129 1.00 95.81 83 HIS A N 1
ATOM 627 C CA . HIS A 1 83 ? 1.787 7.498 10.061 1.00 95.81 83 HIS A CA 1
ATOM 628 C C . HIS A 1 83 ? 0.275 7.632 9.817 1.00 95.81 83 HIS A C 1
ATOM 630 O O . HIS A 1 83 ? -0.127 8.252 8.834 1.00 95.81 83 HIS A O 1
ATOM 636 N N . LYS A 1 84 ? -0.572 7.087 10.703 1.00 95.12 84 LYS A N 1
ATOM 637 C CA . LYS A 1 84 ? -2.034 6.968 10.522 1.00 95.12 84 LYS A CA 1
ATOM 638 C C . LYS A 1 84 ? -2.743 8.260 10.090 1.00 95.12 84 LYS A C 1
ATOM 640 O O . LYS A 1 84 ? -3.638 8.207 9.253 1.00 95.12 84 LYS A O 1
ATOM 645 N N . GLU A 1 85 ? -2.346 9.411 10.636 1.00 94.94 85 GLU A N 1
ATOM 646 C CA . GLU A 1 85 ? -2.968 10.713 10.351 1.00 94.94 85 GLU A CA 1
ATOM 647 C C . GLU A 1 85 ? -2.680 11.134 8.910 1.00 94.94 85 GLU A C 1
ATOM 649 O O . GLU A 1 85 ? -3.605 11.290 8.114 1.00 94.94 85 GLU A O 1
ATOM 654 N N . LYS A 1 86 ? -1.393 11.188 8.539 1.00 95.44 86 LYS A N 1
ATOM 655 C CA . LYS A 1 86 ? -0.982 11.515 7.170 1.00 95.44 86 LYS A CA 1
ATOM 656 C C . LYS A 1 86 ? -1.498 10.484 6.155 1.00 95.44 86 LYS A C 1
ATOM 658 O O . LYS A 1 86 ? -1.901 10.852 5.059 1.00 95.44 86 LYS A O 1
ATOM 663 N N . LEU A 1 87 ? -1.523 9.198 6.511 1.00 95.50 87 LEU A N 1
ATOM 664 C CA . LEU A 1 87 ? -2.043 8.133 5.644 1.00 95.50 87 LEU A CA 1
ATOM 665 C C . LEU A 1 87 ? -3.552 8.252 5.403 1.00 95.50 87 LEU A C 1
ATOM 667 O O . LEU A 1 87 ? -4.010 7.956 4.300 1.00 95.50 87 LEU A O 1
ATOM 671 N N . SER A 1 88 ? -4.318 8.681 6.407 1.00 94.56 88 SER A N 1
ATOM 672 C CA . SER A 1 88 ? -5.765 8.890 6.276 1.00 94.56 88 SER A CA 1
ATOM 673 C C . SER A 1 88 ? -6.095 10.118 5.422 1.00 94.56 88 SER A C 1
ATOM 675 O O . SER A 1 88 ? -7.092 10.118 4.705 1.00 94.56 88 SER A O 1
ATOM 677 N N . GLU A 1 89 ? -5.259 11.157 5.480 1.00 95.38 89 GLU A N 1
ATOM 678 C CA . GLU A 1 89 ? -5.452 12.398 4.723 1.00 95.38 89 GLU A CA 1
ATOM 679 C C . GLU A 1 89 ? -4.947 12.292 3.274 1.00 95.38 89 GLU A C 1
ATOM 681 O O . GLU A 1 89 ? -5.677 12.595 2.328 1.00 95.38 89 GLU A O 1
ATOM 686 N N . TYR A 1 90 ? -3.712 11.821 3.085 1.00 94.75 90 TYR A N 1
ATOM 687 C CA . TYR A 1 90 ? -3.013 11.858 1.795 1.00 94.75 90 TYR A CA 1
ATOM 688 C C . TYR A 1 90 ? -2.928 10.495 1.099 1.00 94.75 90 TYR A C 1
ATOM 690 O O . TYR A 1 90 ? -2.699 10.425 -0.112 1.00 94.75 90 TYR A O 1
ATOM 698 N N . GLY A 1 91 ? -3.114 9.401 1.838 1.00 94.44 91 GLY A N 1
ATOM 699 C CA . GLY A 1 91 ? -2.812 8.058 1.357 1.00 94.44 91 GLY A CA 1
ATOM 700 C C . GLY A 1 91 ? -1.309 7.791 1.280 1.00 94.44 91 GLY A C 1
ATOM 701 O O . GLY A 1 91 ? -0.494 8.434 1.939 1.00 94.44 91 GLY A O 1
ATOM 702 N N . MET A 1 92 ? -0.942 6.812 0.460 1.00 94.62 92 MET A N 1
ATOM 703 C CA . MET A 1 92 ? 0.440 6.391 0.250 1.00 94.62 92 MET A CA 1
ATOM 704 C C . MET A 1 92 ? 0.695 6.071 -1.214 1.00 94.62 92 MET A C 1
ATOM 706 O O . MET A 1 92 ? -0.186 5.602 -1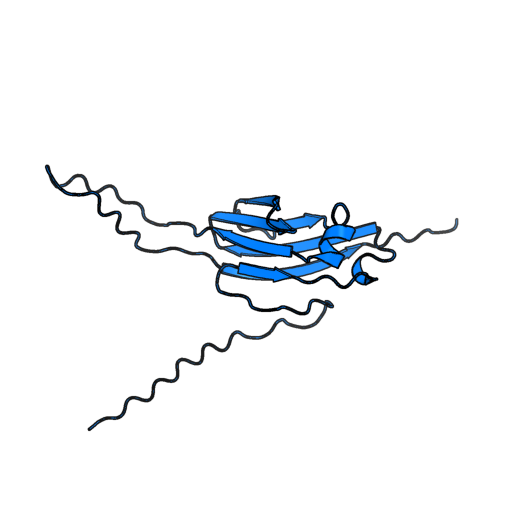.938 1.00 94.62 92 MET A O 1
ATOM 710 N N . TYR A 1 93 ? 1.941 6.257 -1.624 1.00 94.31 93 TYR A N 1
ATOM 711 C CA . TYR A 1 93 ? 2.437 5.841 -2.920 1.00 94.31 93 TYR A CA 1
ATOM 712 C C . TYR A 1 93 ? 3.542 4.799 -2.762 1.00 94.31 93 TYR A C 1
ATOM 714 O O . TYR A 1 93 ? 4.499 5.007 -2.021 1.00 94.31 93 TYR A O 1
ATOM 722 N N . LEU A 1 94 ? 3.405 3.688 -3.481 1.00 93.88 94 LEU A N 1
ATOM 723 C CA . LEU A 1 94 ? 4.418 2.649 -3.595 1.00 93.88 94 LEU A CA 1
ATOM 724 C C . LEU A 1 94 ? 5.122 2.755 -4.942 1.00 93.88 94 LEU A C 1
ATOM 726 O O . LEU A 1 94 ? 4.476 2.949 -5.977 1.00 93.88 94 LEU A O 1
ATOM 730 N N . TYR A 1 95 ? 6.436 2.559 -4.933 1.00 92.19 95 TYR A N 1
ATOM 731 C CA . TYR A 1 95 ? 7.255 2.449 -6.133 1.00 92.19 95 TYR A CA 1
ATOM 732 C C . TYR A 1 95 ? 8.304 1.356 -5.970 1.00 92.19 95 TYR A C 1
ATOM 734 O O . TYR A 1 95 ? 8.987 1.302 -4.958 1.00 92.19 95 TYR A O 1
ATOM 742 N N . VAL A 1 96 ? 8.458 0.514 -6.984 1.00 91.25 96 VAL A N 1
ATOM 743 C CA . VAL A 1 96 ? 9.487 -0.522 -7.051 1.00 91.25 96 VAL A CA 1
ATOM 744 C C . VAL A 1 96 ? 10.479 -0.146 -8.146 1.00 91.25 96 VAL A C 1
ATOM 746 O O . VAL A 1 96 ? 10.095 0.001 -9.310 1.00 91.25 96 VAL A O 1
ATOM 749 N N . SER A 1 97 ? 11.754 0.027 -7.798 1.00 88.88 97 SER A N 1
ATOM 750 C CA . SER A 1 97 ? 12.802 0.225 -8.799 1.00 88.88 97 SER A CA 1
ATOM 751 C C . SER A 1 97 ? 13.077 -1.080 -9.555 1.00 88.88 97 SER A C 1
ATOM 753 O O . SER A 1 97 ? 13.032 -2.166 -8.971 1.00 88.88 97 SER A O 1
ATOM 755 N N . PRO A 1 98 ? 13.354 -1.010 -10.868 1.00 84.31 98 PRO A N 1
ATOM 756 C CA . PRO A 1 98 ? 13.638 -2.198 -11.655 1.00 84.31 98 PRO A CA 1
ATOM 757 C C . PRO A 1 98 ? 14.997 -2.795 -11.309 1.00 84.31 98 PRO A C 1
ATOM 759 O O . PRO A 1 98 ? 16.011 -2.098 -11.292 1.00 84.31 98 PRO A O 1
ATOM 762 N N . ARG A 1 99 ? 15.031 -4.118 -11.145 1.00 83.38 99 ARG A N 1
ATOM 763 C CA . ARG A 1 99 ? 16.281 -4.874 -11.112 1.00 83.38 99 ARG A CA 1
ATOM 764 C C . ARG A 1 99 ? 16.762 -5.098 -12.538 1.00 83.38 99 ARG A C 1
ATOM 766 O O . ARG A 1 99 ? 16.032 -5.640 -13.369 1.00 83.38 99 ARG A O 1
ATOM 773 N N . LYS A 1 100 ? 17.996 -4.679 -12.819 1.00 77.44 100 LYS A N 1
ATOM 774 C CA . LYS A 1 100 ? 18.678 -4.950 -14.088 1.00 77.44 100 LYS A CA 1
ATOM 775 C C . LYS A 1 100 ? 19.382 -6.304 -14.002 1.00 77.44 100 LYS A C 1
ATOM 777 O O . LYS A 1 100 ? 20.239 -6.492 -13.142 1.00 77.44 100 LYS A O 1
ATOM 782 N N . THR A 1 101 ? 19.075 -7.219 -14.913 1.00 59.34 101 THR A N 1
ATOM 783 C CA . THR A 1 101 ? 19.807 -8.486 -15.069 1.00 59.34 101 THR A CA 1
ATOM 784 C C . THR A 1 101 ? 20.630 -8.464 -16.357 1.00 59.34 101 THR A C 1
ATOM 786 O O . THR A 1 101 ? 20.141 -8.068 -17.412 1.00 59.34 101 THR A O 1
ATOM 789 N N . GLY A 1 102 ? 21.898 -8.888 -16.275 1.00 53.03 102 GLY A N 1
ATOM 790 C CA . GLY A 1 102 ? 22.760 -9.080 -17.450 1.00 53.03 102 GLY A CA 1
ATOM 791 C C . GLY A 1 102 ? 23.605 -7.877 -17.884 1.00 53.03 102 GLY A C 1
ATOM 792 O O . GLY A 1 102 ? 23.731 -7.628 -19.081 1.00 53.03 102 GLY A O 1
ATOM 793 N N . ALA A 1 103 ? 24.223 -7.149 -16.950 1.00 47.75 103 ALA A N 1
ATOM 794 C CA . ALA A 1 103 ? 25.281 -6.204 -17.310 1.00 47.75 103 ALA A CA 1
ATOM 795 C C . ALA A 1 103 ? 26.517 -6.983 -17.806 1.00 47.75 103 ALA A C 1
ATOM 797 O O . ALA A 1 103 ? 27.212 -7.622 -17.018 1.00 47.75 103 ALA A O 1
ATOM 798 N N . TYR A 1 104 ? 26.778 -6.953 -19.113 1.00 46.03 104 TYR A N 1
ATOM 799 C CA . TYR A 1 10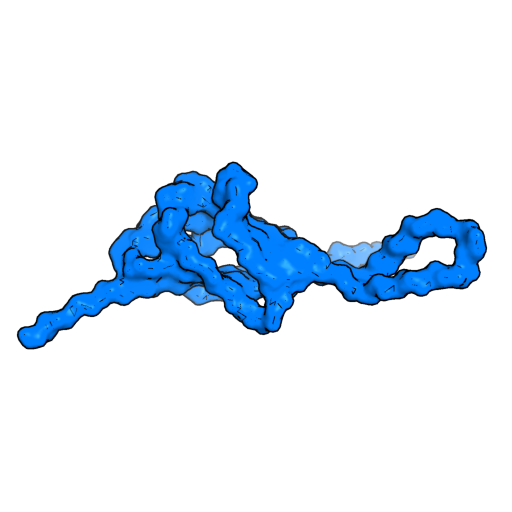4 ? 28.033 -7.421 -19.702 1.00 46.03 104 TYR A CA 1
ATOM 800 C C . TYR A 1 104 ? 28.873 -6.205 -20.096 1.00 46.03 104 TYR A C 1
ATOM 802 O O . TYR A 1 104 ? 28.378 -5.302 -20.770 1.00 46.03 104 TYR A O 1
ATOM 810 N N . VAL A 1 105 ? 30.137 -6.173 -19.673 1.00 48.22 105 VAL A N 1
ATOM 811 C CA . VAL A 1 105 ? 31.107 -5.180 -20.146 1.00 48.22 105 VAL A CA 1
ATOM 812 C C . VAL A 1 105 ? 31.773 -5.763 -21.386 1.00 48.22 105 VAL A C 1
ATOM 814 O O . VAL A 1 105 ? 32.646 -6.623 -21.280 1.00 48.22 105 VAL A O 1
ATOM 817 N N . ASP A 1 106 ? 31.339 -5.322 -22.564 1.00 44.94 106 ASP A N 1
ATOM 818 C CA . ASP A 1 106 ? 32.015 -5.670 -23.809 1.00 44.94 106 ASP A CA 1
ATOM 819 C C . ASP A 1 106 ? 33.281 -4.817 -23.967 1.00 44.94 106 ASP A C 1
ATOM 821 O O . ASP A 1 106 ? 33.214 -3.610 -24.193 1.00 44.94 106 ASP A O 1
ATOM 825 N N . ASN A 1 107 ? 34.443 -5.456 -23.822 1.00 44.88 107 ASN A N 1
ATOM 826 C CA . ASN A 1 107 ? 35.755 -4.827 -23.970 1.00 44.88 107 ASN A CA 1
ATOM 827 C C . ASN A 1 107 ? 36.342 -4.974 -25.390 1.00 44.88 107 ASN A C 1
ATOM 829 O O . ASN A 1 107 ? 37.534 -4.734 -25.576 1.00 44.88 107 ASN A O 1
ATOM 833 N N . THR A 1 108 ? 35.560 -5.370 -26.404 1.00 47.78 108 THR A N 1
ATOM 834 C CA . THR A 1 108 ? 36.100 -5.674 -27.747 1.00 47.78 108 THR A CA 1
ATOM 835 C C . THR A 1 108 ? 36.104 -4.534 -28.772 1.00 47.78 108 THR A C 1
ATOM 837 O O . THR A 1 108 ? 36.292 -4.787 -29.960 1.00 47.78 108 THR A O 1
ATOM 840 N N . SER A 1 109 ? 36.034 -3.258 -28.376 1.00 45.75 109 SER A N 1
ATOM 841 C CA . SER A 1 109 ? 36.376 -2.180 -29.321 1.00 45.75 109 SER A CA 1
ATOM 842 C C . SER A 1 109 ? 37.165 -1.042 -28.680 1.00 45.75 109 SER A C 1
ATOM 844 O O . SER A 1 109 ? 36.782 -0.465 -27.668 1.00 45.75 109 SER A O 1
ATOM 846 N N . ALA A 1 110 ? 38.300 -0.717 -29.302 1.00 55.81 110 ALA A N 1
ATOM 847 C CA . ALA A 1 110 ? 39.273 0.262 -28.825 1.00 55.81 110 ALA A CA 1
ATOM 848 C C . ALA A 1 110 ? 38.780 1.726 -28.859 1.00 55.81 110 ALA A C 1
ATOM 850 O O . ALA A 1 110 ? 39.505 2.602 -28.410 1.00 55.81 110 ALA A O 1
ATOM 851 N N . MET A 1 111 ? 37.575 2.005 -29.369 1.00 61.16 111 MET A N 1
ATOM 852 C CA . MET A 1 111 ? 36.949 3.333 -29.444 1.00 61.16 111 MET A CA 1
ATOM 853 C C . MET A 1 111 ? 35.439 3.165 -29.736 1.00 61.16 111 MET A C 1
ATOM 855 O O . MET A 1 111 ? 35.050 3.181 -30.900 1.00 61.16 111 MET A O 1
ATOM 859 N N . ALA A 1 112 ? 34.560 2.987 -28.742 1.00 42.66 112 ALA A N 1
ATOM 860 C CA . ALA A 1 112 ? 33.109 2.999 -28.992 1.00 42.66 112 ALA A CA 1
ATOM 861 C C . ALA A 1 112 ? 32.312 3.556 -27.808 1.00 42.66 112 ALA A C 1
ATOM 863 O O . ALA A 1 112 ? 32.544 3.214 -26.649 1.00 42.66 112 ALA A O 1
ATOM 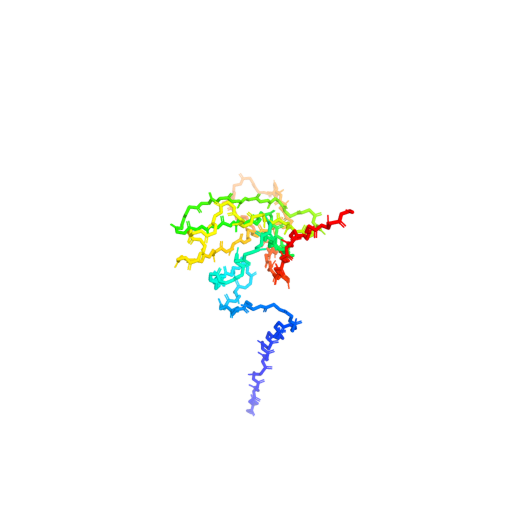864 N N . ALA A 1 113 ? 31.371 4.447 -28.123 1.00 41.66 113 ALA A N 1
ATOM 865 C CA . ALA A 1 113 ? 30.423 5.040 -27.194 1.00 41.66 113 ALA A CA 1
ATOM 866 C C . ALA A 1 113 ? 29.741 3.963 -26.336 1.00 41.66 113 ALA A C 1
ATOM 868 O O . ALA A 1 113 ? 29.266 2.953 -26.853 1.00 41.66 113 ALA A O 1
ATOM 869 N N . ARG A 1 114 ? 29.692 4.197 -25.020 1.00 39.78 114 ARG A N 1
ATOM 870 C CA . ARG A 1 114 ? 29.053 3.316 -24.035 1.00 39.78 114 ARG A CA 1
ATOM 871 C C . ARG A 1 114 ? 27.556 3.188 -24.338 1.00 39.78 114 ARG A C 1
ATOM 873 O O . ARG A 1 114 ? 26.758 3.969 -23.833 1.00 39.78 114 ARG A O 1
ATOM 880 N N . HIS A 1 115 ? 27.168 2.213 -25.150 1.00 41.09 115 HIS A N 1
ATOM 881 C CA . HIS A 1 115 ? 25.783 1.770 -25.243 1.00 41.09 115 HIS A CA 1
ATOM 882 C C . HIS A 1 115 ? 25.592 0.598 -24.279 1.00 41.09 115 HIS A C 1
ATOM 884 O O . HIS A 1 115 ? 25.872 -0.552 -24.602 1.00 41.09 115 HIS A O 1
ATOM 890 N N . GLU A 1 116 ? 25.136 0.906 -23.064 1.00 40.03 116 GLU A N 1
ATOM 891 C CA . GLU A 1 116 ? 24.641 -0.092 -22.114 1.00 40.03 116 GLU A CA 1
ATOM 892 C C . GLU A 1 116 ? 23.341 -0.682 -22.691 1.00 40.03 116 GLU A C 1
ATOM 894 O O . GLU A 1 116 ? 22.267 -0.093 -22.578 1.00 40.03 116 GLU A O 1
ATOM 899 N N . VAL A 1 117 ? 23.427 -1.822 -23.381 1.00 42.31 117 VAL A N 1
ATOM 900 C CA . VAL A 1 117 ? 22.242 -2.555 -23.850 1.00 42.31 117 VAL A CA 1
ATOM 901 C C . VAL A 1 117 ? 21.719 -3.388 -22.682 1.00 42.31 117 VAL A C 1
ATOM 903 O O . VAL A 1 117 ? 22.121 -4.533 -22.481 1.00 42.31 117 VAL A O 1
ATOM 906 N N . VAL A 1 118 ? 20.843 -2.792 -21.871 1.00 45.84 118 VAL A N 1
ATOM 907 C CA . VAL A 1 118 ? 20.137 -3.494 -20.790 1.00 45.84 118 VAL A CA 1
ATOM 908 C C . VAL A 1 118 ? 19.141 -4.465 -21.427 1.00 45.84 118 VAL A C 1
ATOM 910 O O . VAL A 1 118 ? 18.145 -4.030 -22.000 1.00 45.84 118 VAL A O 1
ATOM 913 N N . LYS A 1 119 ? 19.424 -5.772 -21.367 1.00 51.44 119 LYS A N 1
ATOM 914 C CA . LYS A 1 119 ? 18.593 -6.799 -22.017 1.00 51.44 119 LYS A CA 1
ATOM 915 C C . LYS A 1 119 ? 17.243 -7.001 -21.331 1.00 51.44 119 LYS A C 1
ATOM 917 O O . LYS A 1 119 ? 16.259 -7.182 -22.037 1.00 51.44 119 LYS A O 1
ATOM 922 N N . GLU A 1 120 ? 17.169 -6.938 -20.000 1.00 60.12 120 GLU A N 1
ATOM 923 C CA . GLU A 1 120 ? 15.923 -7.173 -19.258 1.00 60.12 120 GLU A CA 1
ATOM 924 C C . GLU A 1 120 ? 15.881 -6.331 -17.971 1.00 60.12 120 GLU A C 1
ATOM 926 O O . GLU A 1 120 ? 16.861 -6.243 -17.225 1.00 60.12 120 GLU A O 1
ATOM 931 N N . GLN A 1 121 ? 14.741 -5.682 -17.729 1.00 69.75 121 GLN A N 1
ATOM 932 C CA . GLN A 1 121 ? 14.432 -4.964 -16.492 1.00 69.75 121 GLN A CA 1
ATOM 933 C C . GLN A 1 121 ? 13.162 -5.561 -15.906 1.00 69.75 121 GLN A C 1
ATOM 935 O O . GLN A 1 121 ? 12.147 -5.637 -16.601 1.00 69.75 121 GLN A O 1
ATOM 940 N N . VAL A 1 122 ? 13.214 -5.956 -14.636 1.00 81.06 122 VAL A N 1
ATOM 941 C CA . VAL A 1 122 ? 12.049 -6.498 -13.934 1.00 81.06 122 VAL A CA 1
ATOM 942 C C . VAL A 1 122 ? 11.691 -5.583 -12.774 1.00 81.06 122 VAL A C 1
ATOM 944 O O . VAL A 1 122 ? 12.507 -5.342 -11.887 1.00 81.06 122 VAL A O 1
ATOM 947 N N . ALA A 1 123 ? 10.465 -5.071 -12.811 1.00 86.19 123 ALA A N 1
ATOM 948 C CA . ALA A 1 123 ? 9.774 -4.441 -11.699 1.00 86.19 123 ALA A CA 1
ATOM 949 C C . ALA A 1 123 ? 8.312 -4.887 -11.779 1.00 86.19 123 ALA A C 1
ATOM 951 O O . ALA A 1 123 ? 7.748 -4.828 -12.873 1.00 86.19 123 ALA A O 1
ATOM 952 N N . ARG A 1 124 ? 7.730 -5.354 -10.670 1.00 86.75 124 ARG A N 1
ATOM 953 C CA . ARG A 1 124 ? 6.285 -5.566 -10.496 1.00 86.75 124 ARG A CA 1
ATOM 954 C C . ARG A 1 124 ? 5.886 -5.659 -9.038 1.00 86.75 124 ARG A C 1
ATOM 956 O O . ARG A 1 124 ? 6.668 -6.110 -8.217 1.00 86.75 124 ARG A O 1
ATOM 963 N N . ILE A 1 125 ? 4.666 -5.222 -8.741 1.00 89.00 125 ILE A N 1
ATOM 964 C CA . ILE A 1 125 ? 4.004 -5.449 -7.455 1.00 89.00 125 ILE A CA 1
ATOM 965 C C . ILE A 1 125 ? 3.062 -6.629 -7.675 1.00 89.00 125 ILE A C 1
ATOM 967 O O . ILE A 1 125 ? 2.173 -6.541 -8.524 1.00 89.00 125 ILE A O 1
ATOM 971 N N . ASP A 1 126 ? 3.292 -7.712 -6.945 1.00 89.31 126 ASP A N 1
ATOM 972 C CA . ASP A 1 126 ? 2.548 -8.964 -7.056 1.00 89.31 126 ASP A CA 1
ATOM 973 C C . ASP A 1 126 ? 1.313 -8.957 -6.144 1.00 89.31 126 ASP A C 1
ATOM 975 O O . ASP A 1 126 ? 0.226 -9.347 -6.574 1.00 89.31 126 ASP A O 1
ATOM 979 N N . SER A 1 127 ? 1.447 -8.453 -4.912 1.00 89.38 127 SER A N 1
ATOM 980 C CA . SER A 1 127 ? 0.348 -8.360 -3.946 1.00 89.38 127 SER A CA 1
ATOM 981 C C . SER A 1 127 ? 0.494 -7.136 -3.034 1.00 89.38 127 SER A C 1
ATOM 983 O O . SER A 1 127 ? 1.591 -6.613 -2.815 1.00 89.38 127 SER A O 1
ATOM 985 N N . VAL A 1 128 ? -0.641 -6.665 -2.515 1.00 91.31 128 VAL A N 1
ATOM 986 C CA . VAL A 1 128 ? -0.707 -5.679 -1.434 1.00 91.31 128 VAL A CA 1
ATOM 987 C C . VAL A 1 128 ? -1.836 -6.098 -0.506 1.00 91.31 128 VAL A C 1
ATOM 989 O O . VAL A 1 128 ? -3.000 -6.114 -0.912 1.00 91.31 128 VAL A O 1
ATOM 992 N N . GLU A 1 129 ? -1.498 -6.397 0.738 1.00 92.62 129 GLU A N 1
ATOM 993 C CA . GLU A 1 129 ? -2.434 -6.839 1.764 1.00 92.62 129 GLU A CA 1
ATOM 994 C C . GLU A 1 129 ? -2.315 -5.967 3.013 1.00 92.62 129 GLU A C 1
ATOM 996 O O . GLU A 1 129 ? -1.297 -5.321 3.263 1.00 92.62 129 GLU A O 1
ATOM 1001 N N . LEU A 1 130 ? -3.389 -5.928 3.796 1.00 93.00 130 LEU A N 1
ATOM 1002 C CA . LEU A 1 130 ? -3.455 -5.182 5.045 1.00 93.00 130 LEU A CA 1
ATOM 1003 C C . LEU A 1 130 ? -3.866 -6.132 6.159 1.00 93.00 130 LEU A C 1
ATOM 1005 O O . LEU A 1 130 ? -4.912 -6.775 6.056 1.00 93.00 130 LEU A O 1
ATOM 1009 N N . GLU A 1 131 ? -3.076 -6.170 7.222 1.00 94.19 131 GLU A N 1
ATOM 1010 C CA . GLU A 1 131 ? -3.348 -6.945 8.423 1.00 94.19 131 GLU A CA 1
ATOM 1011 C C . GLU A 1 131 ? -3.550 -6.003 9.612 1.00 94.19 131 GLU A C 1
ATOM 1013 O O . GLU A 1 131 ? -2.703 -5.165 9.923 1.00 94.19 131 GLU A O 1
ATOM 1018 N N . VAL A 1 132 ? -4.698 -6.128 10.277 1.00 94.19 132 VAL A N 1
ATOM 1019 C CA . VAL A 1 132 ? -5.057 -5.305 11.437 1.00 94.19 132 VAL A CA 1
ATOM 1020 C C . VAL A 1 132 ? -4.955 -6.156 12.695 1.00 94.19 132 VAL A C 1
ATOM 1022 O O . VAL A 1 132 ? -5.680 -7.137 12.855 1.00 94.19 132 VAL A O 1
ATOM 1025 N N . ILE A 1 133 ? -4.088 -5.749 13.617 1.00 93.50 133 ILE A N 1
ATOM 1026 C CA . ILE A 1 133 ? -3.861 -6.430 14.890 1.00 93.50 133 ILE A CA 1
ATOM 1027 C C . ILE A 1 133 ? -4.613 -5.673 15.984 1.00 93.50 133 ILE A C 1
ATOM 1029 O O . ILE A 1 133 ? -4.382 -4.483 16.204 1.00 93.50 133 ILE A O 1
ATOM 1033 N N . LYS A 1 134 ? -5.489 -6.369 16.716 1.00 92.12 134 LYS A N 1
ATOM 1034 C CA . LYS A 1 134 ? -6.259 -5.814 17.843 1.00 92.12 134 LYS A CA 1
ATOM 1035 C C . LYS A 1 134 ? -5.723 -6.317 19.181 1.00 92.12 134 LYS A C 1
ATOM 1037 O O . LYS A 1 134 ? -5.206 -7.428 19.276 1.00 92.12 134 LYS A O 1
ATOM 1042 N N . ARG A 1 135 ? -5.845 -5.496 20.227 1.00 88.25 135 ARG A N 1
ATOM 1043 C CA . ARG A 1 135 ? -5.606 -5.924 21.612 1.00 88.25 135 ARG A CA 1
ATOM 1044 C C . ARG A 1 135 ? -6.936 -6.356 22.221 1.00 88.25 135 ARG A C 1
ATOM 1046 O O . ARG A 1 135 ? -7.912 -5.625 22.120 1.00 88.25 135 ARG A O 1
ATOM 1053 N N . ILE A 1 136 ? -6.941 -7.520 22.859 1.00 89.00 136 ILE A N 1
ATOM 1054 C CA . ILE A 1 136 ? -8.060 -8.009 23.664 1.00 89.00 136 ILE A CA 1
ATOM 1055 C C . ILE A 1 136 ? -7.553 -8.086 25.100 1.00 89.00 136 ILE A C 1
ATOM 1057 O O . ILE A 1 136 ? -6.499 -8.672 25.350 1.00 89.00 136 ILE A O 1
ATOM 1061 N N . GLU A 1 137 ? -8.270 -7.451 26.019 1.00 88.50 137 GLU A N 1
ATOM 1062 C CA . GLU A 1 137 ? -8.026 -7.579 27.453 1.00 88.50 137 GLU A CA 1
ATOM 1063 C C . GLU A 1 137 ? -8.885 -8.723 27.996 1.00 88.50 137 GLU A C 1
ATOM 1065 O O . GLU A 1 137 ? -10.015 -8.927 27.552 1.00 88.50 137 GLU A O 1
ATOM 1070 N N . MET A 1 138 ? -8.323 -9.506 28.914 1.00 87.94 138 MET A N 1
ATOM 1071 C CA . MET A 1 138 ? -9.025 -10.590 29.595 1.00 87.94 138 MET A CA 1
ATOM 1072 C C . MET A 1 138 ? -9.087 -10.260 31.082 1.00 87.94 138 MET A C 1
ATOM 1074 O O . MET A 1 138 ? -8.056 -9.955 31.682 1.00 87.94 138 MET A O 1
ATOM 1078 N N . GLU A 1 139 ? -10.282 -10.333 31.662 1.00 81.75 139 GLU A N 1
ATOM 1079 C CA . GLU A 1 139 ? -10.458 -10.307 33.113 1.00 81.75 139 GLU A CA 1
ATOM 1080 C C . GLU A 1 139 ? -10.106 -11.690 33.683 1.00 81.75 139 GLU A C 1
ATOM 1082 O O . GLU A 1 139 ? -10.454 -12.717 33.090 1.00 81.75 139 GLU A O 1
ATOM 1087 N N . LEU A 1 140 ? -9.363 -11.700 34.792 1.00 68.38 140 LEU A N 1
ATOM 1088 C CA . LEU A 1 140 ? -8.968 -12.899 35.540 1.00 68.38 140 LEU A CA 1
ATOM 1089 C C . LEU A 1 140 ? -9.915 -13.139 36.715 1.00 68.38 140 LEU A C 1
ATOM 1091 O O . LEU A 1 140 ? -10.254 -12.144 37.395 1.00 68.38 140 LEU A O 1
#

Secondary structure (DSSP, 8-state):
------------PPP-SSS----B---SSEEEE---GGGGTT-SEEEEEEEEESSEEEEEETTEEEEEEE--SSPEEEE-GGGHHHHHHH-EEEEEPPEEE--------SS--------EEE-EEEEEEEEEE-------

pLDDT: mean 74.3, std 23.52, range [31.31, 96.5]

Foldseek 3Di:
DDDDDDDPPPPPDDDDDDDPWPWDDDDFFKTFTADALVLLPQFPWKKKKWDKDAAKKWKDQPNDTDDMDGDPRDIDIDTCNVVSVSCNVGNMMMGGHWDQPDQDDDPPDPDDDDDRPRPDTHIGTPDIDMDTHHDDDDDD

Sequence (140 aa):
MSTVNKDSDGALKRPVVGSPLTSTKVVNARAVLKFAPEIFADAKQVLLKVDYEGDVGYAFIEGEMFHDNFCNGAAREIDLMPHKEKLSEYGMYLYVSPRKTGAYVDNTSAMAARHEVVKEQVARIDSVELEVIKRIEMEL

Radius of gyration: 20.82 Å; chains: 1; bounding box: 51×26×83 Å